Protein AF-A0A4Y2E6F5-F1 (afdb_monomer)

Radius of gyration: 39.79 Å; Cα contacts (8 Å, |Δi|>4): 41; chains: 1; bounding box: 50×63×112 Å

Sequence (120 aa):
MKIFNENDTESEEDGDSENDEVNNAEWFSPKDGVQWRKTKFRQNIRTRCHSIVSRLPGTKGTAKDVTSPVKSWELFIDDNVMQLIVDCTNIFNEKCAPHFSRERNERARKKDPLEIRAYE

Solvent-accessible surface area (backbone atoms only — not comparable to full-atom values): 8334 Å² total; per-residue (Å²): 137,90,81,87,84,88,79,89,77,92,79,81,89,86,78,92,73,80,85,77,73,83,67,65,76,48,49,44,75,52,94,87,71,62,69,41,69,73,60,83,74,84,78,93,61,86,72,76,96,61,73,86,75,82,71,79,91,73,69,60,76,78,60,54,79,53,82,47,71,68,62,53,50,47,72,77,53,43,74,67,57,48,48,50,51,36,52,54,49,39,55,50,25,64,70,47,41,87,76,52,95,53,96,82,46,76,68,63,50,82,64,51,70,69,59,62,68,68,78,112

pLDDT: mean 76.03, std 15.64, range [40.78, 94.25]

Structure (mmCIF, N/CA/C/O backbone):
data_AF-A0A4Y2E6F5-F1
#
_entry.id   AF-A0A4Y2E6F5-F1
#
loop_
_atom_site.group_PDB
_atom_site.id
_atom_site.type_symbol
_atom_site.label_atom_id
_atom_site.label_alt_id
_atom_site.label_comp_id
_atom_site.label_asym_id
_atom_site.label_entity_id
_atom_site.label_seq_id
_atom_site.pdbx_PDB_ins_code
_atom_site.Cartn_x
_atom_site.Cartn_y
_atom_site.Cartn_z
_atom_site.occupancy
_atom_site.B_iso_or_equiv
_atom_site.auth_seq_id
_atom_site.auth_comp_id
_atom_site.auth_asym_id
_atom_site.auth_atom_id
_atom_site.pdbx_PDB_model_num
ATOM 1 N N . MET A 1 1 ? 25.991 24.903 83.874 1.00 40.78 1 MET A N 1
ATOM 2 C CA . MET A 1 1 ? 26.084 26.373 83.977 1.00 40.78 1 MET A CA 1
ATOM 3 C C . MET A 1 1 ? 24.864 26.936 83.269 1.00 40.78 1 MET A C 1
ATOM 5 O O . MET A 1 1 ? 24.669 26.617 82.106 1.00 40.78 1 MET A O 1
ATOM 9 N N . LYS A 1 2 ? 23.975 27.607 84.002 1.00 48.44 2 LYS A N 1
ATOM 10 C CA . LYS A 1 2 ? 22.707 28.144 83.493 1.00 48.44 2 LYS A CA 1
ATOM 11 C C . LYS A 1 2 ? 22.923 29.633 83.250 1.00 48.44 2 LYS A C 1
ATOM 13 O O . LYS A 1 2 ? 23.360 30.297 84.183 1.00 48.44 2 LYS A O 1
ATOM 18 N N . ILE A 1 3 ? 22.624 30.139 82.058 1.00 48.06 3 ILE A N 1
ATOM 19 C CA . ILE A 1 3 ? 22.395 31.571 81.847 1.00 48.06 3 ILE A CA 1
ATOM 20 C C . ILE A 1 3 ? 21.182 31.696 80.920 1.00 48.06 3 ILE A C 1
ATOM 22 O O . ILE A 1 3 ? 21.217 31.244 79.780 1.00 48.06 3 ILE A O 1
ATOM 26 N N . PHE A 1 4 ? 20.098 32.229 81.483 1.00 46.47 4 PHE A N 1
ATOM 27 C CA . PHE A 1 4 ? 18.950 32.789 80.774 1.00 46.47 4 PHE A CA 1
ATOM 28 C C . PHE A 1 4 ? 19.372 34.112 80.124 1.00 46.47 4 PHE A C 1
ATOM 30 O O . PHE A 1 4 ? 20.129 34.859 80.741 1.00 46.47 4 PHE A O 1
ATOM 37 N N . ASN A 1 5 ? 18.832 34.446 78.953 1.00 60.62 5 ASN A N 1
ATOM 38 C CA . ASN A 1 5 ? 18.610 35.849 78.616 1.00 60.62 5 ASN A CA 1
ATOM 39 C C . ASN A 1 5 ? 17.347 35.975 77.762 1.00 60.62 5 ASN A C 1
ATOM 41 O O . ASN A 1 5 ? 17.281 35.475 76.642 1.00 60.62 5 ASN A O 1
ATOM 45 N N . GLU A 1 6 ? 16.354 36.596 78.372 1.00 54.12 6 GLU A N 1
ATOM 46 C CA . GLU A 1 6 ? 15.025 36.924 77.878 1.00 54.12 6 GLU A CA 1
ATOM 47 C C . GLU A 1 6 ? 15.119 38.332 77.283 1.00 54.12 6 GLU A C 1
ATOM 49 O O . GLU A 1 6 ? 15.690 39.211 77.923 1.00 54.12 6 GLU A O 1
ATOM 54 N N . ASN A 1 7 ? 14.623 38.551 76.065 1.00 49.00 7 ASN A N 1
ATOM 55 C CA . ASN A 1 7 ? 14.301 39.895 75.587 1.00 49.00 7 ASN A CA 1
ATOM 56 C C . ASN A 1 7 ? 13.059 39.802 74.707 1.00 49.00 7 ASN A C 1
ATOM 58 O O . ASN A 1 7 ? 13.132 39.368 73.556 1.00 49.00 7 ASN A O 1
ATOM 62 N N . ASP A 1 8 ? 11.938 40.211 75.292 1.00 47.72 8 ASP A N 1
ATOM 63 C CA . ASP A 1 8 ? 10.767 40.680 74.571 1.00 47.72 8 ASP A CA 1
ATOM 64 C C . ASP A 1 8 ? 11.112 41.993 73.858 1.00 47.72 8 ASP A C 1
ATOM 66 O O . ASP A 1 8 ? 11.752 42.890 74.412 1.00 47.72 8 ASP A O 1
ATOM 70 N N . THR A 1 9 ? 10.686 42.124 72.609 1.00 61.47 9 THR A N 1
ATOM 71 C CA . THR A 1 9 ? 10.576 43.417 71.933 1.00 61.47 9 THR A CA 1
ATOM 72 C C . THR A 1 9 ? 9.318 43.361 71.085 1.00 61.47 9 THR A C 1
ATOM 74 O O . THR A 1 9 ? 9.293 42.719 70.037 1.00 61.47 9 THR A O 1
ATOM 77 N N . GLU A 1 10 ? 8.262 43.998 71.586 1.00 49.84 10 GLU A N 1
ATOM 78 C CA . GLU A 1 10 ? 7.094 44.375 70.795 1.00 49.84 10 GLU A CA 1
ATOM 79 C C . GLU A 1 10 ? 7.520 45.310 69.653 1.00 49.84 10 GLU A C 1
ATOM 81 O O . GLU A 1 10 ? 8.254 46.277 69.864 1.00 49.84 10 GLU A O 1
ATOM 86 N N . SER A 1 11 ? 7.023 45.040 68.447 1.00 61.25 11 SER A N 1
ATOM 87 C CA . SER A 1 11 ? 6.901 46.022 67.371 1.00 61.25 11 SER A CA 1
ATOM 88 C C . SER A 1 11 ? 5.563 45.783 66.684 1.00 61.25 11 SER A C 1
ATOM 90 O O . SER A 1 11 ? 5.301 44.678 66.210 1.00 61.25 11 SER A O 1
ATOM 92 N N . GLU A 1 12 ? 4.734 46.822 66.677 1.00 43.09 12 GLU A N 1
ATOM 93 C CA . GLU A 1 12 ? 3.411 46.874 66.053 1.00 43.09 12 GLU A CA 1
ATOM 94 C C . GLU A 1 12 ? 3.471 46.905 64.508 1.00 43.09 12 GLU A C 1
ATOM 96 O O . GLU A 1 12 ? 4.547 47.069 63.931 1.00 43.09 12 GLU A O 1
ATOM 101 N N . GLU A 1 13 ? 2.282 46.693 63.920 1.00 45.72 13 GLU A N 1
ATOM 102 C CA . GLU A 1 13 ? 1.752 46.818 62.538 1.00 45.72 13 GLU A CA 1
ATOM 103 C C . GLU A 1 13 ? 2.607 47.612 61.513 1.00 45.72 13 GLU A C 1
ATOM 105 O O . GLU A 1 13 ? 3.351 48.520 61.852 1.00 45.72 13 GLU A O 1
ATOM 110 N N . ASP A 1 14 ? 2.578 47.391 60.198 1.00 48.19 14 ASP A N 1
ATOM 111 C CA . ASP A 1 14 ? 1.456 47.172 59.283 1.00 48.19 14 ASP A CA 1
ATOM 112 C C . ASP A 1 14 ? 2.047 46.766 57.918 1.00 48.19 14 ASP A C 1
ATOM 114 O O . ASP A 1 14 ? 3.127 47.219 57.523 1.00 48.19 14 ASP A O 1
ATOM 118 N N . GLY A 1 15 ? 1.349 45.910 57.188 1.00 46.78 15 GLY A N 1
ATOM 119 C CA . GLY A 1 15 ? 1.791 45.410 55.897 1.00 46.78 15 GLY A CA 1
ATOM 120 C C . GLY A 1 15 ? 0.774 44.450 55.319 1.00 46.78 15 GLY A C 1
ATOM 121 O O . GLY A 1 15 ? 1.084 43.277 55.115 1.00 46.78 15 GLY A O 1
ATOM 122 N N . ASP A 1 16 ? -0.442 44.949 55.101 1.00 54.00 16 ASP A N 1
ATOM 123 C CA . ASP A 1 16 ? -1.446 44.294 54.271 1.00 54.00 16 ASP A CA 1
ATOM 124 C C . ASP A 1 16 ? -0.828 43.883 52.922 1.00 54.00 16 ASP A C 1
ATOM 126 O O . ASP A 1 16 ? -0.474 44.705 52.075 1.00 54.00 16 ASP A O 1
ATOM 130 N N . SER A 1 17 ? -0.647 42.577 52.763 1.00 60.06 17 SER A N 1
ATOM 131 C CA . SER A 1 17 ? -0.298 41.927 51.507 1.00 60.06 17 SER A CA 1
ATOM 132 C C . SER A 1 17 ? -1.310 40.813 51.278 1.00 60.06 17 SER A C 1
ATOM 134 O O . SER A 1 17 ? -0.964 39.634 51.161 1.00 60.06 17 SER A O 1
ATOM 136 N N . GLU A 1 18 ? -2.590 41.171 51.239 1.00 54.47 18 GLU A N 1
ATOM 137 C CA . GLU A 1 18 ? -3.558 40.346 50.538 1.00 54.47 18 GLU A CA 1
ATOM 138 C C . GLU A 1 18 ? -3.217 40.325 49.032 1.00 54.47 18 GLU A C 1
ATOM 140 O O . GLU A 1 18 ? -2.825 41.340 48.456 1.00 54.47 18 GLU A O 1
ATOM 145 N N . ASN A 1 19 ? -3.421 39.155 48.407 1.00 54.06 19 ASN A N 1
ATOM 146 C CA . ASN A 1 19 ? -3.417 38.892 46.957 1.00 54.06 19 ASN A CA 1
ATOM 147 C C . ASN A 1 19 ? -2.034 38.508 46.363 1.00 54.06 19 ASN A C 1
ATOM 149 O O . ASN A 1 19 ? -1.188 39.353 46.106 1.00 54.06 19 ASN A O 1
ATOM 153 N N . ASP A 1 20 ? -1.674 37.238 46.117 1.00 51.62 20 ASP A N 1
ATOM 154 C CA . ASP A 1 20 ? -2.333 36.296 45.188 1.00 51.62 20 ASP A CA 1
ATOM 155 C C . ASP A 1 20 ? -1.784 34.838 45.333 1.00 51.62 20 ASP A C 1
ATOM 157 O O . ASP A 1 20 ? -1.651 34.082 44.368 1.00 51.62 20 ASP A O 1
ATOM 161 N N . GLU A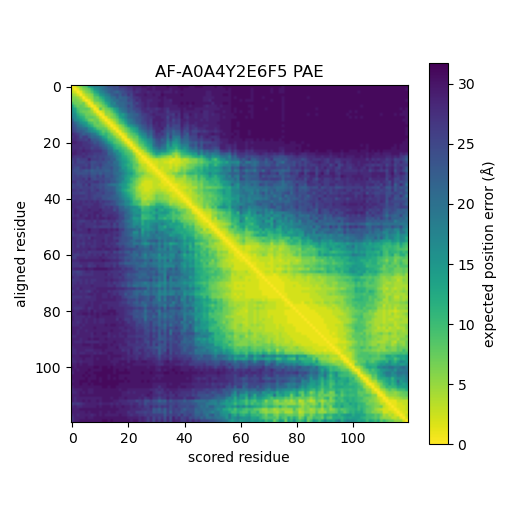 1 21 ? -1.389 34.386 46.531 1.00 51.91 21 GLU A N 1
ATOM 162 C CA . GLU A 1 21 ? -0.703 33.078 46.682 1.00 51.91 21 GLU A CA 1
ATOM 163 C C . GLU A 1 21 ? -1.607 31.832 46.606 1.00 51.91 21 GLU A C 1
ATOM 165 O O . GLU A 1 21 ? -1.128 30.695 46.660 1.00 51.91 21 GLU A O 1
ATOM 170 N N . VAL A 1 22 ? -2.916 31.994 46.413 1.00 47.06 22 VAL A N 1
ATOM 171 C CA . VAL A 1 22 ? -3.863 30.876 46.557 1.00 47.06 22 VAL A CA 1
ATOM 172 C C . VAL A 1 22 ? -3.780 29.863 45.399 1.00 47.06 22 VAL A C 1
ATOM 174 O O . VAL A 1 22 ? -4.205 28.720 45.558 1.00 47.06 22 VAL A O 1
ATOM 177 N N . ASN A 1 23 ? -3.175 30.207 44.252 1.00 55.78 23 ASN A N 1
ATOM 178 C CA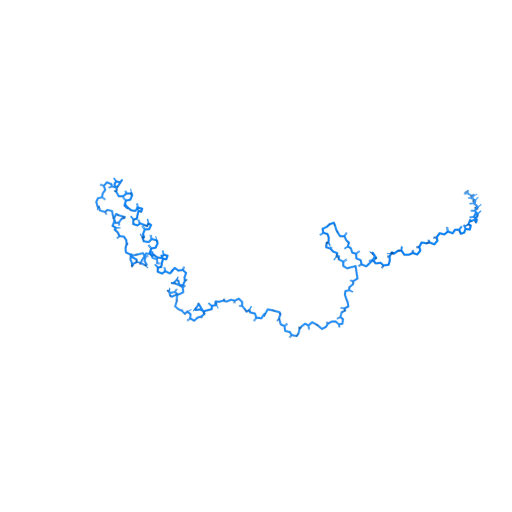 . ASN A 1 23 ? -3.183 29.325 43.069 1.00 55.78 23 ASN A CA 1
ATOM 179 C C . ASN A 1 23 ? -1.858 28.598 42.759 1.00 55.78 23 ASN A C 1
ATOM 181 O O . ASN A 1 23 ? -1.858 27.585 42.056 1.00 55.78 23 ASN A O 1
ATOM 185 N N . ASN A 1 24 ? -0.726 29.040 43.316 1.00 58.41 24 ASN A N 1
ATOM 186 C CA . ASN A 1 24 ? 0.576 28.382 43.103 1.00 58.41 24 ASN A CA 1
ATOM 187 C C . ASN A 1 24 ? 0.749 27.107 43.952 1.00 58.41 24 ASN A C 1
ATOM 189 O O . ASN A 1 24 ? 1.587 26.244 43.660 1.00 58.41 24 ASN A O 1
ATOM 193 N N . ALA A 1 25 ? -0.067 26.950 44.997 1.00 65.38 25 ALA A N 1
ATOM 194 C CA . ALA A 1 25 ? -0.014 25.798 45.888 1.00 65.38 25 ALA A CA 1
ATOM 195 C C . ALA A 1 25 ? -0.504 24.496 45.228 1.00 65.38 25 ALA A C 1
ATOM 197 O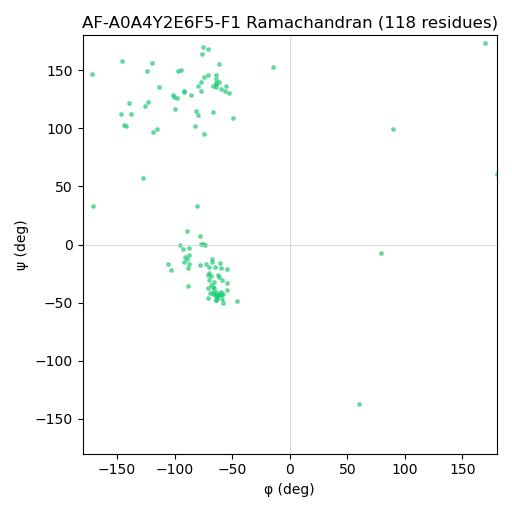 O . ALA A 1 25 ? -0.071 23.421 45.640 1.00 65.38 25 ALA A O 1
ATOM 198 N N . GLU A 1 26 ? -1.351 24.564 44.191 1.00 82.19 26 GLU A N 1
ATOM 199 C CA . GLU A 1 26 ? -2.003 23.381 43.606 1.00 82.19 26 GLU A CA 1
ATOM 200 C C . GLU A 1 26 ? -1.221 22.746 42.439 1.00 82.19 26 GLU A C 1
ATOM 202 O O . GLU A 1 26 ? -1.463 21.588 42.094 1.00 82.19 26 GLU A O 1
ATOM 207 N N . TRP A 1 27 ? -0.232 23.437 41.865 1.00 87.31 27 TRP A N 1
ATOM 208 C CA . TRP A 1 27 ? 0.464 22.983 40.655 1.00 87.31 27 TRP A CA 1
ATOM 209 C C . TRP A 1 27 ? 1.988 22.882 40.838 1.00 87.31 27 TRP A C 1
ATOM 211 O O . TRP A 1 27 ? 2.604 23.604 41.623 1.00 87.31 27 TRP A O 1
ATOM 221 N N . PHE A 1 28 ? 2.604 21.942 40.124 1.00 88.25 28 PHE A N 1
ATOM 222 C CA . PHE A 1 28 ? 4.030 21.878 39.831 1.00 88.25 28 PHE A CA 1
ATOM 223 C C . PHE A 1 28 ? 4.250 22.466 38.438 1.00 88.25 28 PHE A C 1
ATOM 225 O O . PHE A 1 28 ? 3.645 22.000 37.473 1.00 88.25 28 PHE A O 1
ATOM 232 N N . SER A 1 29 ? 5.142 23.444 38.329 1.00 87.69 29 SER A N 1
ATOM 233 C CA . SER A 1 29 ? 5.448 24.127 37.070 1.00 87.69 29 SER A CA 1
ATOM 234 C C . SER A 1 29 ? 6.904 23.853 36.672 1.00 87.69 29 SER A C 1
ATOM 236 O O . SER A 1 29 ? 7.808 24.479 37.225 1.00 87.69 29 SER A O 1
ATOM 238 N N . PRO A 1 30 ? 7.172 22.903 35.761 1.00 87.38 30 PRO A N 1
ATOM 239 C CA . PRO A 1 30 ? 8.482 22.719 35.155 1.00 87.38 30 PRO A CA 1
ATOM 240 C C . PRO A 1 30 ? 8.746 23.798 34.095 1.00 87.38 30 PRO A C 1
ATOM 242 O O . PRO A 1 30 ? 7.829 24.460 33.606 1.00 87.38 30 PRO A O 1
ATOM 245 N N . LYS A 1 31 ? 10.016 23.947 33.705 1.00 87.38 31 LYS A N 1
ATOM 246 C CA . LYS A 1 31 ? 10.451 24.948 32.714 1.00 87.38 31 LYS A CA 1
ATOM 247 C C . LYS A 1 31 ? 9.837 24.738 31.326 1.00 87.38 31 LYS A C 1
ATOM 249 O O . LYS A 1 31 ? 9.653 25.707 30.602 1.00 87.38 31 LYS A O 1
ATOM 254 N N . ASP A 1 32 ? 9.460 23.505 30.998 1.00 90.69 32 ASP A N 1
ATOM 255 C CA . ASP A 1 32 ? 8.890 23.130 29.698 1.00 90.69 32 ASP A CA 1
ATOM 256 C C . ASP A 1 32 ? 7.402 23.516 29.548 1.00 90.69 32 ASP A C 1
ATOM 258 O O . ASP A 1 32 ? 6.740 23.114 28.594 1.00 90.69 32 ASP A O 1
ATOM 262 N N . GLY A 1 33 ? 6.842 24.264 30.508 1.00 85.62 33 GLY A N 1
ATOM 263 C CA . GLY A 1 33 ? 5.480 24.812 30.457 1.00 85.62 33 GLY A CA 1
ATOM 264 C C . GLY A 1 33 ? 4.361 23.822 30.798 1.00 85.62 33 GLY A C 1
ATOM 265 O O . GLY A 1 33 ? 3.208 24.224 30.946 1.00 85.62 33 GLY A O 1
ATOM 266 N N . VAL A 1 34 ? 4.674 22.535 30.966 1.00 89.56 34 VAL A N 1
ATOM 267 C CA . VAL A 1 34 ? 3.686 21.497 31.299 1.00 89.56 34 VAL A CA 1
ATOM 268 C C . VAL A 1 34 ? 3.400 21.478 32.796 1.00 89.56 34 VAL A C 1
ATOM 270 O O . VAL A 1 34 ? 4.168 20.913 33.563 1.00 89.56 34 VAL A O 1
ATOM 273 N N . GLN A 1 35 ? 2.277 22.041 33.228 1.00 90.81 35 GLN A N 1
ATOM 274 C CA . GLN A 1 35 ? 1.905 22.057 34.645 1.00 90.81 35 GLN A CA 1
ATOM 275 C C . GLN A 1 35 ? 1.288 20.727 35.108 1.00 90.81 35 GLN A C 1
ATOM 277 O O . GLN A 1 35 ? 0.410 20.168 34.450 1.00 90.81 35 GLN A O 1
ATOM 282 N N . TRP A 1 36 ? 1.702 20.245 36.283 1.00 88.06 36 TRP A N 1
ATOM 283 C CA . TRP A 1 36 ? 1.167 19.033 36.916 1.00 88.06 36 TRP A CA 1
ATOM 284 C C . TRP A 1 36 ? 0.422 19.381 38.194 1.00 88.06 36 TRP A C 1
ATOM 286 O O . TRP A 1 36 ? 0.917 20.149 39.007 1.00 88.06 36 TRP A O 1
ATOM 296 N N . ARG A 1 37 ? -0.754 18.803 38.418 1.00 88.75 37 ARG A N 1
ATOM 297 C CA . ARG A 1 37 ? -1.517 19.057 39.643 1.00 88.75 37 ARG A CA 1
ATOM 298 C C . ARG A 1 37 ? -0.913 18.274 40.812 1.00 88.75 37 ARG A C 1
ATOM 300 O O . ARG A 1 37 ? -0.656 17.080 40.679 1.00 88.75 37 ARG A O 1
ATOM 307 N N . LYS A 1 38 ? -0.695 18.929 41.953 1.00 88.69 38 LYS A N 1
ATOM 308 C CA . LYS A 1 38 ? -0.223 18.313 43.209 1.00 88.69 38 LYS A CA 1
ATOM 309 C C . LYS A 1 38 ? -1.289 17.427 43.848 1.00 88.69 38 LYS A C 1
ATOM 311 O O . LYS A 1 38 ? -0.976 16.451 44.523 1.00 88.69 38 LYS A O 1
ATOM 316 N N . THR A 1 39 ? -2.554 17.772 43.642 1.00 87.00 39 THR A N 1
ATOM 317 C CA . THR A 1 39 ? -3.713 17.085 44.209 1.00 87.00 39 THR A CA 1
ATOM 318 C C . THR A 1 39 ? -4.302 16.092 43.207 1.00 87.00 39 THR A C 1
ATOM 320 O O . THR A 1 39 ? -4.253 16.282 41.990 1.00 87.00 39 THR A O 1
ATOM 323 N N . LYS A 1 40 ? -4.890 15.001 43.716 1.00 84.19 40 LYS A N 1
ATOM 324 C CA . LYS A 1 40 ? -5.640 14.057 42.877 1.00 84.19 40 LYS A CA 1
ATOM 325 C C . LYS A 1 40 ? -6.868 14.747 42.277 1.00 84.19 40 LYS A C 1
ATOM 327 O O . LYS A 1 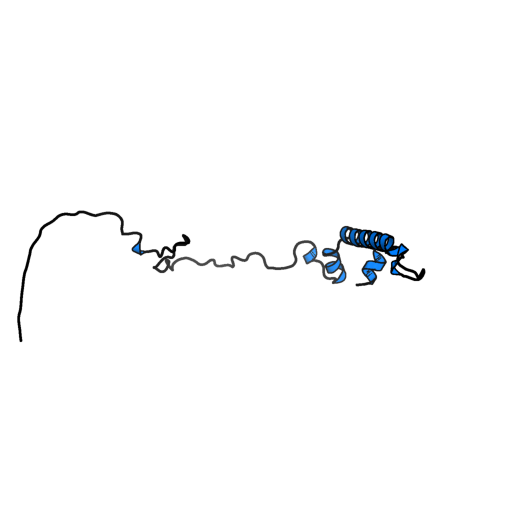40 ? -7.585 15.464 42.976 1.00 84.19 40 LYS A O 1
ATOM 332 N N . PHE A 1 41 ? -7.154 14.486 41.002 1.00 79.88 41 PHE A N 1
ATOM 333 C CA . PHE A 1 41 ? -8.402 14.936 40.386 1.00 79.88 41 PHE A CA 1
ATOM 334 C C . PHE A 1 41 ? -9.616 14.323 41.096 1.00 79.88 41 PHE A C 1
ATOM 336 O O . PHE A 1 41 ? -9.533 13.252 41.709 1.00 79.88 41 PHE A O 1
ATOM 343 N N . ARG A 1 42 ? -10.766 15.000 40.993 1.00 85.25 42 ARG A N 1
ATOM 344 C CA . ARG A 1 42 ? -12.046 14.464 41.473 1.00 85.25 42 ARG A CA 1
ATOM 345 C C . ARG A 1 42 ? -12.262 13.081 40.858 1.00 85.25 42 ARG A C 1
ATOM 347 O O . ARG A 1 42 ? -12.111 12.919 39.656 1.00 85.25 42 ARG A O 1
ATOM 354 N N . GLN A 1 43 ? -12.590 12.091 41.685 1.00 79.12 43 GLN A N 1
ATOM 355 C CA . GLN A 1 43 ? -12.747 10.695 41.25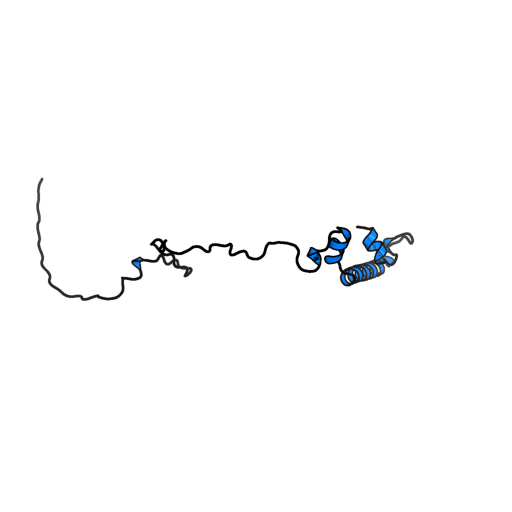2 1.00 79.12 43 GLN A CA 1
ATOM 356 C C . GLN A 1 43 ? -14.191 10.359 40.847 1.00 79.12 43 GLN A C 1
ATOM 358 O O . GLN A 1 43 ? -14.434 9.317 40.250 1.00 79.12 43 GLN A O 1
ATOM 363 N N . ASN A 1 44 ? -15.154 11.244 41.125 1.00 80.06 44 ASN A N 1
ATOM 364 C CA . ASN A 1 44 ? -16.575 11.067 40.806 1.00 80.06 44 ASN A CA 1
ATOM 365 C C . ASN A 1 44 ? -16.919 11.396 39.340 1.00 80.06 44 ASN A C 1
ATOM 367 O O . ASN A 1 44 ? -18.000 11.898 39.039 1.00 80.06 44 ASN A O 1
ATOM 371 N N . ILE A 1 45 ? -15.990 11.131 38.428 1.00 81.69 45 ILE A N 1
ATOM 372 C CA . ILE A 1 45 ? -16.168 11.323 36.991 1.00 81.69 45 ILE A CA 1
ATOM 373 C C . ILE A 1 45 ? -16.449 9.975 36.351 1.00 81.69 45 ILE A C 1
ATOM 375 O O . ILE A 1 45 ? -15.722 9.003 36.542 1.00 81.69 45 ILE A O 1
ATOM 379 N N . ARG A 1 46 ? -17.522 9.924 35.563 1.00 82.38 46 ARG A N 1
ATOM 380 C CA . ARG A 1 46 ? -17.888 8.735 34.800 1.00 82.38 46 ARG A CA 1
ATOM 381 C C . ARG A 1 46 ? -16.833 8.483 33.722 1.00 82.38 46 ARG A C 1
ATOM 383 O O . ARG A 1 46 ? -16.718 9.255 32.772 1.00 82.38 46 ARG A O 1
ATOM 390 N N . THR A 1 47 ? -16.100 7.378 33.830 1.00 80.00 47 THR A N 1
ATOM 391 C CA . THR A 1 47 ? -15.312 6.842 32.712 1.00 80.00 47 THR A CA 1
ATOM 392 C C . THR A 1 47 ? -16.262 6.415 31.590 1.00 80.00 47 THR A C 1
ATOM 394 O O . THR A 1 47 ? -17.381 5.962 31.851 1.00 80.00 47 THR A O 1
ATOM 397 N N . ARG A 1 48 ? -15.855 6.570 30.323 1.00 80.62 48 ARG A N 1
ATOM 398 C CA . ARG A 1 48 ? -16.679 6.117 29.191 1.00 80.62 48 ARG A CA 1
ATOM 399 C C . ARG A 1 48 ? -17.008 4.631 29.343 1.00 80.62 48 ARG A C 1
ATOM 401 O O . ARG A 1 48 ? -16.132 3.824 29.626 1.00 80.62 48 ARG A O 1
ATOM 408 N N . CYS A 1 49 ? -18.263 4.272 29.083 1.00 83.81 49 CYS A N 1
ATOM 409 C CA . CYS A 1 49 ? -18.734 2.883 29.125 1.00 83.81 49 CYS A CA 1
ATOM 410 C C . CYS A 1 49 ? -18.259 2.042 27.928 1.00 83.81 49 CYS A C 1
ATOM 412 O O . CYS A 1 49 ? -18.637 0.884 27.810 1.00 83.81 49 CYS A O 1
ATOM 414 N N . HIS A 1 50 ? -17.506 2.637 27.003 1.00 85.62 50 HIS A N 1
ATOM 415 C CA . HIS A 1 50 ? -17.040 2.003 25.778 1.00 85.62 50 HIS A CA 1
ATOM 416 C C . HIS A 1 50 ? -15.648 2.518 25.404 1.00 85.62 50 HIS A C 1
ATOM 418 O O . HIS A 1 50 ? -15.240 3.611 25.811 1.00 85.62 50 HIS A O 1
ATOM 424 N N . SER A 1 51 ? -14.939 1.719 24.607 1.00 83.88 51 SER A N 1
ATOM 425 C CA . SER A 1 51 ? -13.601 2.043 24.114 1.00 83.88 51 SER A CA 1
ATOM 426 C C . SER A 1 51 ? -13.601 3.305 23.248 1.00 83.88 51 SER A C 1
ATOM 428 O O . SER A 1 51 ? -14.484 3.500 22.415 1.00 83.88 51 SER A O 1
ATOM 430 N N . ILE A 1 52 ? -12.573 4.144 23.407 1.00 84.62 52 ILE A N 1
ATOM 431 C CA . ILE A 1 52 ? -12.299 5.280 22.506 1.00 84.62 52 ILE A CA 1
ATOM 432 C C . ILE A 1 52 ? -11.852 4.766 21.128 1.00 84.62 52 ILE A C 1
ATOM 434 O O . ILE A 1 52 ? -12.072 5.420 20.108 1.00 84.62 52 ILE A O 1
ATOM 438 N N . VAL A 1 53 ? -11.255 3.571 21.090 1.00 81.44 53 VAL A N 1
ATOM 439 C CA . VAL A 1 53 ? -10.847 2.909 19.853 1.00 81.44 53 VAL A CA 1
ATOM 440 C C . VAL A 1 53 ? -12.095 2.364 19.165 1.00 81.44 53 VAL A C 1
ATOM 442 O O . VAL A 1 53 ? -12.574 1.277 19.473 1.00 81.44 53 VAL A O 1
ATOM 445 N N . SER A 1 54 ? -12.633 3.152 18.237 1.00 81.12 54 SER A N 1
ATOM 446 C CA . SER A 1 54 ? -13.807 2.802 17.430 1.00 81.12 54 SER A CA 1
ATOM 447 C C . SER A 1 54 ? -13.460 2.041 16.150 1.00 81.12 54 SER A C 1
ATOM 449 O O . SER A 1 54 ? -14.332 1.428 15.539 1.00 81.12 54 SER A O 1
ATOM 451 N N . ARG A 1 55 ? -12.192 2.077 15.722 1.00 82.56 55 ARG A N 1
ATOM 452 C CA . ARG A 1 55 ? -11.713 1.415 14.505 1.00 82.56 55 ARG A CA 1
ATOM 453 C C . ARG A 1 55 ? -10.587 0.459 14.848 1.00 82.56 55 ARG A C 1
ATOM 455 O O . ARG A 1 55 ? -9.570 0.874 15.398 1.00 82.56 55 ARG A O 1
ATOM 462 N N . LEU A 1 56 ? -10.779 -0.806 14.494 1.00 83.38 56 LEU A N 1
ATOM 463 C CA . LEU A 1 56 ? -9.752 -1.823 14.645 1.00 83.38 56 LEU A CA 1
ATOM 464 C C . LEU A 1 56 ? -8.667 -1.642 13.573 1.00 83.38 56 LEU A C 1
ATOM 466 O O . LEU A 1 56 ? -8.982 -1.264 12.437 1.00 83.38 56 LEU A O 1
ATOM 470 N N . PRO A 1 57 ? -7.396 -1.901 13.913 1.00 85.81 57 PRO A N 1
ATOM 471 C CA . PRO A 1 57 ? -6.348 -2.029 12.916 1.00 85.81 57 PRO A CA 1
ATOM 472 C C . PRO A 1 57 ? -6.653 -3.239 12.024 1.00 85.81 57 PRO A C 1
ATOM 474 O O . PRO A 1 57 ? -7.055 -4.295 12.507 1.00 85.81 57 PRO A O 1
ATOM 477 N N . GLY A 1 58 ? -6.501 -3.073 10.714 1.00 89.19 58 GLY A N 1
ATOM 478 C CA . GLY A 1 58 ? -6.821 -4.109 9.739 1.00 89.19 58 GLY A CA 1
ATOM 479 C C . GLY A 1 58 ? -6.807 -3.574 8.315 1.00 89.19 58 GLY A C 1
ATOM 480 O O . GLY A 1 58 ? -6.667 -2.364 8.095 1.00 89.19 58 GLY A O 1
ATOM 481 N N . THR A 1 59 ? -6.952 -4.483 7.353 1.00 88.81 59 THR A N 1
ATOM 482 C CA . THR A 1 59 ? -7.050 -4.136 5.936 1.00 88.81 59 THR A CA 1
ATOM 483 C C . THR A 1 59 ? -8.313 -3.315 5.677 1.00 88.81 59 THR A C 1
ATOM 485 O O . THR A 1 59 ? -9.375 -3.530 6.268 1.00 88.81 59 THR A O 1
ATOM 488 N N . LYS A 1 60 ? -8.174 -2.292 4.831 1.00 88.94 60 LYS A N 1
ATOM 489 C CA . LYS A 1 60 ? -9.225 -1.315 4.527 1.00 88.94 60 LYS A CA 1
ATOM 490 C C . LYS A 1 60 ? -9.563 -1.355 3.044 1.00 88.94 60 LYS A C 1
ATOM 492 O O . LYS A 1 60 ? -8.720 -1.701 2.223 1.00 88.94 60 LYS A O 1
ATOM 497 N N . GLY A 1 61 ? -10.778 -0.919 2.715 1.00 88.62 61 GLY A N 1
ATOM 498 C CA . GLY A 1 61 ? -11.224 -0.788 1.330 1.00 88.62 61 GLY A CA 1
ATOM 499 C C . GLY A 1 61 ? -11.187 -2.123 0.591 1.00 88.62 61 GLY A C 1
ATOM 500 O O . GLY A 1 61 ? -11.549 -3.151 1.157 1.00 88.62 61 GLY A O 1
ATOM 501 N N . THR A 1 62 ? -10.712 -2.096 -0.651 1.00 85.56 62 THR A N 1
ATOM 502 C CA . THR A 1 62 ? -10.617 -3.268 -1.535 1.00 85.56 62 THR A CA 1
ATOM 503 C C . THR A 1 62 ? -9.748 -4.383 -0.957 1.00 85.56 62 THR A C 1
ATOM 505 O O . THR A 1 62 ? -10.053 -5.550 -1.168 1.00 85.56 62 THR A O 1
ATOM 508 N N . ALA A 1 63 ? -8.734 -4.052 -0.150 1.00 90.44 63 ALA A N 1
ATOM 509 C CA . ALA A 1 63 ? -7.855 -5.027 0.499 1.00 90.44 63 ALA A CA 1
ATOM 510 C C . ALA A 1 63 ? -8.554 -5.885 1.568 1.00 90.44 63 ALA A C 1
ATOM 512 O O . ALA A 1 63 ? -7.981 -6.864 2.040 1.00 90.44 63 ALA A O 1
ATOM 513 N N . LYS A 1 64 ? -9.769 -5.517 1.990 1.00 91.62 64 LYS A N 1
ATOM 514 C CA . LYS A 1 64 ? -10.535 -6.285 2.977 1.00 91.62 64 LYS A CA 1
ATOM 515 C C . LYS A 1 64 ? -11.054 -7.604 2.401 1.00 91.62 64 LYS A C 1
ATOM 517 O O . LYS A 1 64 ? -11.067 -8.608 3.106 1.00 91.62 64 LYS A O 1
ATOM 522 N N . ASP A 1 65 ? -11.467 -7.587 1.137 1.00 91.56 65 ASP A N 1
ATOM 523 C CA . ASP A 1 65 ? -12.157 -8.712 0.497 1.00 91.56 65 ASP A CA 1
ATOM 524 C C . ASP A 1 65 ? -11.195 -9.620 -0.290 1.00 91.56 65 ASP A C 1
ATOM 526 O O . ASP A 1 65 ? -11.600 -10.629 -0.867 1.00 91.56 65 ASP A O 1
ATOM 530 N N . VAL A 1 66 ? -9.899 -9.290 -0.311 1.00 92.81 66 VAL A N 1
ATOM 531 C CA . VAL A 1 66 ? -8.889 -10.090 -1.005 1.00 92.81 66 VAL A CA 1
ATOM 532 C C . VAL A 1 66 ? -8.455 -11.273 -0.147 1.00 92.81 66 VAL A C 1
ATOM 534 O O . VAL A 1 66 ? -7.851 -11.120 0.909 1.00 92.81 66 VAL A O 1
ATOM 537 N N . THR A 1 67 ? -8.757 -12.477 -0.630 1.00 91.62 67 THR A N 1
ATOM 538 C CA . THR A 1 67 ? -8.417 -13.742 0.048 1.00 91.62 67 THR A CA 1
ATOM 539 C C . THR A 1 67 ? -7.223 -14.456 -0.587 1.00 91.62 67 THR A C 1
ATOM 541 O O . THR A 1 67 ? -6.587 -15.290 0.049 1.00 91.62 67 THR A O 1
ATOM 544 N N . SER A 1 68 ? -6.924 -14.157 -1.855 1.00 94.25 68 SER A N 1
ATOM 545 C CA . SER A 1 68 ? -5.835 -14.806 -2.587 1.00 94.25 68 SER A CA 1
ATOM 546 C C . SER A 1 68 ? -4.508 -14.090 -2.322 1.00 94.25 68 SER A C 1
ATOM 548 O O . SER A 1 68 ? -4.449 -12.881 -2.552 1.00 94.25 68 SER A O 1
ATOM 550 N N . PRO A 1 69 ? -3.436 -14.805 -1.930 1.00 91.50 69 PRO A N 1
ATOM 551 C CA . PRO A 1 69 ? -2.110 -14.214 -1.741 1.00 91.50 69 PRO A CA 1
ATOM 552 C C . PRO A 1 69 ? -1.603 -13.459 -2.973 1.00 91.50 69 PRO A C 1
ATOM 554 O O . PRO A 1 69 ? -1.057 -12.370 -2.835 1.00 91.50 69 PRO A O 1
ATOM 557 N N . VAL A 1 70 ? -1.859 -13.993 -4.174 1.00 90.50 70 VAL A N 1
ATOM 558 C CA . VAL A 1 70 ? -1.455 -13.365 -5.444 1.00 90.50 70 VAL A CA 1
ATOM 559 C C . VAL A 1 70 ? -2.166 -12.029 -5.631 1.00 90.50 70 VAL A C 1
ATOM 561 O O . VAL A 1 70 ? -1.530 -11.010 -5.866 1.00 90.50 70 VAL A O 1
ATOM 564 N N . LYS A 1 71 ? -3.487 -12.001 -5.422 1.00 90.25 71 LYS A N 1
ATOM 565 C CA . LYS A 1 71 ? -4.260 -10.757 -5.520 1.00 90.25 71 LYS A CA 1
ATOM 566 C C . LYS A 1 71 ? -3.873 -9.752 -4.438 1.00 90.25 71 LYS A C 1
ATOM 568 O O . LYS A 1 71 ? -3.940 -8.556 -4.679 1.00 90.25 71 LYS A O 1
ATOM 573 N N . SER A 1 72 ? -3.487 -10.217 -3.248 1.00 92.31 72 SER A N 1
ATOM 574 C CA . SER A 1 72 ? -3.000 -9.335 -2.183 1.00 92.31 72 SER A CA 1
ATOM 575 C C . SER A 1 72 ? -1.690 -8.667 -2.578 1.00 92.31 72 SER A C 1
ATOM 577 O O . SER A 1 72 ? -1.489 -7.502 -2.259 1.00 92.31 72 SER A O 1
ATOM 579 N N . TRP A 1 73 ? -0.819 -9.391 -3.281 1.00 91.06 73 TRP A N 1
ATOM 580 C CA . TRP A 1 73 ? 0.434 -8.859 -3.800 1.00 91.06 73 TRP A CA 1
ATOM 581 C C . TRP A 1 73 ? 0.205 -7.842 -4.932 1.00 91.06 73 TRP A C 1
ATOM 583 O O . TRP A 1 73 ? 0.772 -6.752 -4.897 1.00 91.06 73 TRP A O 1
ATOM 593 N N . GLU A 1 74 ? -0.727 -8.121 -5.848 1.00 91.31 74 GLU A N 1
ATOM 594 C CA . GLU A 1 74 ? -1.135 -7.195 -6.922 1.00 91.31 74 GLU A CA 1
ATOM 595 C C . GLU A 1 74 ? -1.701 -5.858 -6.398 1.00 91.31 74 GLU A C 1
ATOM 597 O O . GLU A 1 74 ? -1.708 -4.864 -7.118 1.00 91.31 74 GLU A O 1
ATOM 602 N N . LEU A 1 75 ? -2.151 -5.786 -5.136 1.00 91.62 75 LEU A N 1
ATOM 603 C CA . LEU A 1 75 ? -2.545 -4.512 -4.519 1.00 91.62 75 LEU A CA 1
ATOM 604 C C . LEU A 1 75 ? -1.354 -3.592 -4.219 1.00 91.62 75 LEU A C 1
ATOM 606 O O . LEU A 1 75 ? -1.545 -2.382 -4.104 1.00 91.62 75 LEU A O 1
ATOM 610 N N . PHE A 1 76 ? -0.157 -4.151 -4.026 1.00 91.38 76 PHE A N 1
ATOM 611 C CA . PHE A 1 76 ? 1.057 -3.385 -3.740 1.00 91.38 76 PHE A CA 1
ATOM 612 C C . PHE A 1 76 ? 1.782 -2.963 -5.014 1.00 91.38 76 PHE A C 1
ATOM 614 O O . PHE A 1 76 ? 2.360 -1.877 -5.049 1.00 91.38 76 PHE A O 1
ATOM 621 N N . ILE A 1 77 ? 1.762 -3.818 -6.039 1.00 91.75 77 ILE A N 1
ATOM 622 C CA . ILE A 1 77 ? 2.425 -3.582 -7.321 1.00 91.75 77 ILE A CA 1
ATOM 623 C C . ILE A 1 77 ? 1.354 -3.561 -8.405 1.00 91.75 77 ILE A C 1
ATOM 625 O O . ILE A 1 77 ? 0.915 -4.602 -8.893 1.00 91.75 77 ILE A O 1
ATOM 629 N N . ASP A 1 78 ? 0.930 -2.348 -8.753 1.00 90.50 78 ASP A N 1
ATOM 630 C CA . ASP A 1 78 ? -0.027 -2.127 -9.827 1.00 90.50 78 ASP A CA 1
ATOM 631 C C . ASP A 1 78 ? 0.632 -2.285 -11.207 1.00 90.50 78 ASP A C 1
ATOM 633 O O . ASP A 1 78 ? 1.858 -2.368 -11.359 1.00 90.50 78 ASP A O 1
ATOM 637 N N . ASP A 1 79 ? -0.199 -2.313 -12.249 1.00 89.50 79 ASP A N 1
ATOM 638 C CA . ASP A 1 79 ? 0.286 -2.457 -13.621 1.00 89.50 79 ASP A CA 1
ATOM 639 C C . ASP A 1 79 ? 1.202 -1.293 -14.040 1.00 89.50 79 ASP A C 1
ATOM 641 O O . ASP A 1 79 ? 2.110 -1.497 -14.844 1.00 89.50 79 ASP A O 1
ATOM 645 N N . ASN A 1 80 ? 1.024 -0.096 -13.467 1.00 91.69 80 ASN A N 1
ATOM 646 C CA . ASN A 1 80 ? 1.862 1.067 -13.763 1.00 91.69 80 ASN A CA 1
ATOM 647 C C . ASN A 1 80 ? 3.275 0.909 -13.186 1.00 91.69 80 ASN A C 1
ATOM 649 O O . ASN A 1 80 ? 4.258 1.155 -13.883 1.00 91.69 80 ASN A O 1
ATOM 653 N N . VAL A 1 81 ? 3.397 0.477 -11.926 1.00 92.75 81 VAL A N 1
ATOM 654 C CA . VAL A 1 81 ? 4.687 0.184 -11.287 1.00 92.75 81 VAL A CA 1
ATOM 655 C C . VAL A 1 81 ? 5.365 -0.984 -11.994 1.00 92.75 81 VAL A C 1
ATOM 657 O O . VAL A 1 81 ? 6.563 -0.919 -12.261 1.00 92.75 81 VAL A O 1
ATOM 660 N N . MET A 1 82 ? 4.609 -2.017 -12.372 1.00 91.31 82 MET A N 1
ATOM 661 C CA . MET A 1 82 ? 5.136 -3.126 -13.166 1.00 91.31 82 MET A CA 1
ATOM 662 C C . MET A 1 82 ? 5.708 -2.639 -14.508 1.00 91.31 82 MET A C 1
ATOM 664 O O . MET A 1 82 ? 6.828 -3.003 -14.865 1.00 91.31 82 MET A O 1
ATOM 668 N N . GLN A 1 83 ? 4.985 -1.778 -15.233 1.00 90.56 83 GLN A N 1
ATOM 669 C CA . GLN A 1 83 ? 5.477 -1.170 -16.476 1.00 90.56 83 GLN A CA 1
ATOM 670 C C . GLN A 1 83 ? 6.725 -0.319 -16.243 1.00 90.56 83 GLN A C 1
ATOM 672 O O . GLN A 1 83 ? 7.699 -0.450 -16.978 1.00 90.56 83 GLN A O 1
ATOM 677 N N . LEU A 1 84 ? 6.752 0.479 -15.176 1.00 93.75 84 LEU A N 1
ATOM 678 C CA . LEU A 1 84 ? 7.922 1.278 -14.826 1.00 93.75 84 LEU A CA 1
ATOM 679 C C . LEU A 1 84 ? 9.158 0.401 -14.574 1.00 93.75 84 LEU A C 1
ATOM 681 O O . LEU A 1 84 ? 10.254 0.742 -15.020 1.00 93.75 84 LEU A O 1
ATOM 685 N N . ILE A 1 85 ? 8.994 -0.738 -13.892 1.00 91.31 85 ILE A N 1
ATOM 686 C CA . ILE A 1 85 ? 10.074 -1.708 -13.666 1.00 91.31 85 ILE A CA 1
ATOM 687 C C . ILE A 1 85 ? 10.554 -2.287 -15.000 1.00 91.31 85 ILE A C 1
ATOM 689 O O . ILE A 1 85 ? 11.764 -2.345 -15.236 1.00 91.31 85 ILE A O 1
ATOM 693 N N . VAL A 1 86 ? 9.630 -2.680 -15.883 1.00 90.69 86 VAL A N 1
ATOM 694 C CA . VAL A 1 86 ? 9.943 -3.190 -17.227 1.00 90.69 86 VAL A CA 1
ATOM 695 C C . VAL A 1 86 ? 10.742 -2.164 -18.027 1.00 90.69 86 VAL A C 1
ATOM 697 O O . VAL A 1 86 ? 11.814 -2.488 -18.539 1.00 90.69 86 VAL A O 1
ATOM 700 N N . ASP A 1 87 ? 10.269 -0.924 -18.088 1.00 91.94 87 ASP A N 1
ATOM 701 C CA . ASP A 1 87 ? 10.898 0.144 -18.859 1.00 91.94 87 ASP A CA 1
ATOM 702 C C . ASP A 1 87 ? 12.291 0.466 -18.323 1.00 91.94 87 ASP A C 1
ATOM 704 O O . ASP A 1 87 ? 13.262 0.476 -19.081 1.00 91.94 87 ASP A O 1
ATOM 708 N N . CYS A 1 88 ? 12.431 0.638 -17.005 1.00 91.62 88 CYS A N 1
ATOM 709 C CA . CYS A 1 88 ? 13.732 0.858 -16.372 1.00 91.62 88 CYS A CA 1
ATOM 710 C C . CYS A 1 88 ? 14.708 -0.292 -16.658 1.00 91.62 88 CYS A C 1
ATOM 712 O O . CYS A 1 88 ? 15.879 -0.051 -16.962 1.00 91.62 88 CYS A O 1
ATOM 714 N N . THR A 1 89 ? 14.230 -1.536 -16.589 1.00 88.56 89 THR A N 1
ATOM 715 C CA . THR A 1 89 ? 15.040 -2.734 -16.847 1.00 88.56 89 THR A CA 1
ATOM 716 C C . THR A 1 89 ? 15.475 -2.799 -18.305 1.00 88.56 89 THR A C 1
ATOM 718 O O . THR A 1 89 ? 16.641 -3.063 -18.589 1.00 88.56 89 THR A O 1
ATOM 721 N N . ASN A 1 90 ? 14.574 -2.497 -19.237 1.00 85.94 90 ASN A N 1
ATOM 722 C CA . ASN A 1 90 ? 14.878 -2.463 -20.663 1.00 85.94 90 ASN A CA 1
ATOM 723 C C . ASN A 1 90 ? 15.895 -1.362 -20.992 1.00 85.94 90 ASN A C 1
ATOM 725 O O . ASN A 1 90 ? 16.884 -1.638 -21.666 1.00 85.94 90 ASN A O 1
ATOM 729 N N . ILE A 1 91 ? 15.729 -0.156 -20.439 1.00 88.94 91 ILE A N 1
ATOM 730 C CA . ILE A 1 91 ? 16.688 0.952 -20.588 1.00 88.94 91 ILE A CA 1
ATOM 731 C C . ILE A 1 91 ? 18.065 0.565 -20.034 1.00 88.94 91 ILE A C 1
ATOM 733 O O . ILE A 1 91 ? 19.098 0.862 -20.637 1.00 88.94 91 ILE A O 1
ATOM 737 N N . PHE A 1 92 ? 18.104 -0.086 -18.871 1.00 86.44 92 PHE A N 1
ATOM 738 C CA . PHE A 1 92 ? 19.349 -0.562 -18.274 1.00 86.44 92 PHE A CA 1
ATOM 739 C C . PHE A 1 92 ? 20.026 -1.620 -19.153 1.00 86.44 92 PHE A C 1
ATOM 741 O O . PHE A 1 92 ? 21.226 -1.532 -19.417 1.00 86.44 92 PHE A O 1
ATOM 748 N N . ASN A 1 93 ? 19.254 -2.579 -19.660 1.00 82.50 93 ASN A N 1
ATOM 749 C CA . ASN A 1 93 ? 19.756 -3.623 -20.544 1.00 82.50 93 ASN A CA 1
ATOM 750 C C . ASN A 1 93 ? 20.310 -3.039 -21.847 1.00 82.50 93 ASN A C 1
ATOM 752 O O . ASN A 1 93 ? 21.402 -3.426 -22.248 1.00 82.50 93 ASN A O 1
ATOM 756 N N . GLU A 1 94 ? 19.626 -2.071 -22.466 1.00 81.81 94 GLU A N 1
ATOM 757 C CA . GLU A 1 94 ? 20.115 -1.369 -23.661 1.00 81.81 94 GLU A CA 1
ATOM 758 C C . GLU A 1 94 ? 21.450 -0.658 -23.402 1.00 81.81 94 GLU A C 1
ATOM 760 O O . GLU A 1 94 ? 22.376 -0.758 -24.207 1.00 81.81 94 GLU A O 1
ATOM 765 N N . LYS A 1 95 ? 21.591 0.005 -22.248 1.00 83.75 95 LYS A N 1
ATOM 766 C CA . LYS A 1 95 ? 22.845 0.669 -21.858 1.00 83.75 95 LYS A CA 1
ATOM 767 C C . LYS A 1 95 ? 23.988 -0.312 -21.603 1.00 83.75 95 LYS A C 1
ATOM 769 O O . LYS A 1 95 ? 25.136 -0.002 -21.911 1.00 83.75 95 LYS A O 1
ATOM 774 N N . CYS A 1 96 ? 23.703 -1.476 -21.024 1.00 75.25 96 CYS A N 1
ATOM 775 C CA . CYS A 1 96 ? 24.730 -2.462 -20.691 1.00 75.25 96 CYS A CA 1
ATOM 776 C C . CYS A 1 96 ? 25.032 -3.447 -21.836 1.00 75.25 96 CYS A C 1
ATOM 778 O O . CYS A 1 96 ? 26.118 -4.022 -21.852 1.00 75.25 96 CYS A O 1
ATOM 780 N N . ALA A 1 97 ? 24.129 -3.607 -22.810 1.00 69.50 97 ALA A N 1
ATOM 781 C CA . ALA A 1 97 ? 24.275 -4.475 -23.980 1.00 69.50 97 ALA A CA 1
ATOM 782 C C . ALA A 1 97 ? 25.636 -4.374 -24.703 1.00 69.50 97 ALA A C 1
ATOM 784 O O . ALA A 1 97 ? 26.249 -5.423 -24.908 1.00 69.50 97 ALA A O 1
ATOM 785 N N . PRO A 1 98 ? 26.177 -3.180 -25.038 1.00 71.94 98 PRO A N 1
ATOM 786 C CA . PRO A 1 98 ? 27.455 -3.077 -25.755 1.00 71.94 98 PRO A CA 1
ATOM 787 C C . PRO A 1 98 ? 28.670 -3.536 -24.934 1.00 71.94 98 PRO A C 1
ATOM 789 O O . PRO A 1 98 ? 29.737 -3.774 -25.495 1.00 71.94 98 PRO A O 1
ATOM 792 N N . HIS A 1 99 ? 28.530 -3.673 -23.614 1.00 68.44 99 HIS A N 1
ATOM 793 C CA . HIS A 1 99 ? 29.602 -4.118 -22.724 1.00 68.44 99 HIS A CA 1
ATOM 794 C C . HIS A 1 99 ? 29.604 -5.636 -22.488 1.00 68.44 99 HIS A C 1
ATOM 796 O O . HIS A 1 99 ? 30.512 -6.151 -21.833 1.00 68.44 99 HIS A O 1
ATOM 802 N N . PHE A 1 100 ? 28.627 -6.373 -23.027 1.00 62.59 100 PHE A N 1
ATOM 803 C CA . PHE A 1 100 ? 28.570 -7.828 -22.916 1.00 62.59 100 PHE A CA 1
ATOM 804 C C . PHE A 1 100 ? 29.094 -8.494 -24.193 1.00 62.59 100 PHE A C 1
ATOM 806 O O . PHE A 1 100 ? 28.506 -8.398 -25.261 1.00 62.59 100 PHE A O 1
ATOM 813 N N . SER A 1 101 ? 30.194 -9.237 -24.070 1.00 58.34 101 SER A N 1
ATOM 814 C CA . SER A 1 101 ? 30.891 -9.903 -25.182 1.00 58.34 101 SER A CA 1
ATOM 81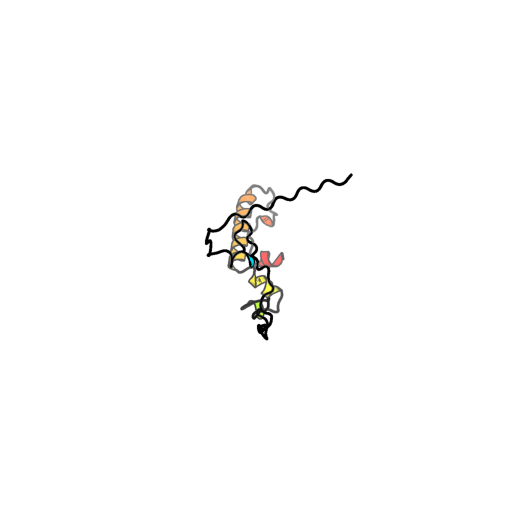5 C C . SER A 1 101 ? 30.208 -11.173 -25.718 1.00 58.34 101 SER A C 1
ATOM 817 O O . SER A 1 101 ? 30.737 -11.820 -26.620 1.00 58.34 101 SER A O 1
ATOM 819 N N . ARG A 1 102 ? 29.052 -11.570 -25.168 1.00 60.28 102 ARG A N 1
ATOM 820 C CA . ARG A 1 102 ? 28.334 -12.800 -25.539 1.00 60.28 102 ARG A CA 1
ATOM 821 C C . ARG A 1 102 ? 26.890 -12.510 -25.938 1.00 60.28 102 ARG A C 1
ATOM 823 O O . ARG A 1 102 ? 26.076 -12.125 -25.106 1.00 60.28 102 ARG A O 1
ATOM 830 N N . GLU A 1 103 ? 26.570 -12.847 -27.183 1.00 57.06 103 GLU A N 1
ATOM 831 C CA . GLU A 1 103 ? 25.243 -12.762 -27.819 1.00 57.06 103 GLU A CA 1
ATOM 832 C C . GLU A 1 103 ? 24.167 -13.632 -27.122 1.00 57.06 103 GLU A C 1
ATOM 834 O O . GLU A 1 103 ? 22.972 -13.416 -27.281 1.00 57.06 103 GLU A O 1
ATOM 839 N N . ARG A 1 104 ? 24.584 -14.588 -26.276 1.00 55.00 104 ARG A N 1
ATOM 840 C CA . ARG A 1 104 ? 23.715 -15.523 -25.532 1.00 55.00 104 ARG A CA 1
ATOM 841 C C . ARG A 1 104 ? 23.248 -15.015 -24.158 1.00 55.00 104 ARG A C 1
ATOM 843 O O . ARG A 1 104 ? 22.786 -15.813 -23.346 1.00 55.00 104 ARG A O 1
ATOM 850 N N . ASN A 1 105 ? 23.426 -13.738 -23.829 1.00 58.47 105 ASN A N 1
ATOM 851 C CA . ASN A 1 105 ? 22.996 -13.230 -22.526 1.00 58.47 105 ASN A CA 1
ATOM 852 C C . ASN A 1 105 ? 21.485 -12.956 -22.528 1.00 58.47 105 ASN A C 1
ATOM 854 O O . ASN A 1 105 ? 21.026 -11.988 -23.125 1.00 58.47 105 ASN A O 1
ATOM 858 N N . GLU A 1 106 ? 20.720 -13.749 -21.773 1.00 58.19 106 GLU A N 1
ATOM 859 C CA . GLU A 1 106 ? 19.279 -13.541 -21.529 1.00 58.19 106 GLU A CA 1
ATOM 860 C C . GLU A 1 106 ? 18.955 -12.139 -20.973 1.00 58.19 106 GLU A C 1
ATOM 862 O O . GLU A 1 106 ? 17.835 -11.656 -21.118 1.00 58.19 106 GLU A O 1
ATOM 867 N N . ARG A 1 107 ? 19.951 -11.458 -20.384 1.00 55.78 107 ARG A N 1
ATOM 868 C CA . ARG A 1 107 ? 19.871 -10.065 -19.912 1.00 55.78 107 ARG A CA 1
ATOM 869 C C . ARG A 1 107 ? 19.791 -9.017 -21.025 1.00 55.78 107 ARG A C 1
ATOM 871 O O . ARG A 1 107 ? 19.385 -7.905 -20.741 1.00 55.78 107 ARG A O 1
ATOM 878 N N . AL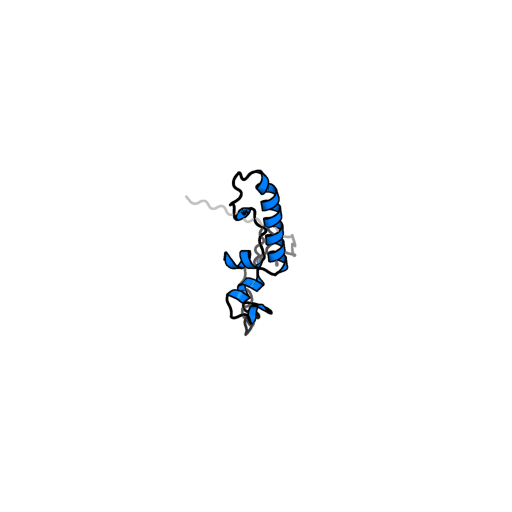A A 1 108 ? 20.183 -9.325 -22.259 1.00 54.75 108 ALA A N 1
ATOM 879 C CA . ALA A 1 108 ? 20.089 -8.377 -23.376 1.00 54.75 108 ALA A CA 1
ATOM 880 C C . ALA A 1 108 ? 18.726 -8.437 -24.091 1.00 54.75 108 ALA A C 1
ATOM 882 O O . ALA A 1 108 ? 18.429 -7.599 -24.942 1.00 54.75 108 ALA A O 1
ATOM 883 N N . ARG A 1 109 ? 17.889 -9.428 -23.761 1.00 66.94 109 ARG A N 1
ATOM 884 C CA . ARG A 1 109 ? 16.539 -9.546 -24.310 1.00 66.94 109 ARG A CA 1
ATOM 885 C C . ARG A 1 109 ? 15.619 -8.539 -23.617 1.00 66.94 109 ARG A C 1
ATOM 887 O O . ARG A 1 109 ? 15.698 -8.364 -22.400 1.00 66.94 109 ARG A O 1
ATOM 894 N N . LYS A 1 110 ? 14.729 -7.903 -24.387 1.00 69.56 110 LYS A N 1
ATOM 895 C CA . LYS A 1 110 ? 13.635 -7.100 -23.825 1.00 69.56 110 LYS A CA 1
ATOM 896 C C . LYS A 1 110 ? 12.814 -7.968 -22.877 1.00 69.56 110 LYS A C 1
ATOM 898 O O . LYS A 1 110 ? 12.486 -9.103 -23.221 1.00 69.56 110 LYS A O 1
ATOM 903 N N . LYS A 1 111 ? 12.536 -7.442 -21.690 1.00 75.25 111 LYS A N 1
ATOM 904 C CA . LYS A 1 111 ? 11.734 -8.115 -20.675 1.00 75.25 111 LYS A CA 1
ATOM 905 C C . LYS A 1 111 ? 10.275 -7.727 -20.839 1.00 75.25 111 LYS A C 1
ATOM 907 O O . LYS A 1 111 ? 9.964 -6.545 -20.958 1.00 75.25 111 LYS A O 1
ATOM 912 N N . ASP A 1 112 ? 9.412 -8.739 -20.828 1.00 78.06 112 ASP A N 1
ATOM 913 C CA . ASP A 1 112 ? 7.962 -8.573 -20.834 1.00 78.06 112 ASP A CA 1
ATOM 914 C C . ASP A 1 112 ? 7.425 -8.606 -19.391 1.00 78.06 112 ASP A C 1
ATOM 916 O O . ASP A 1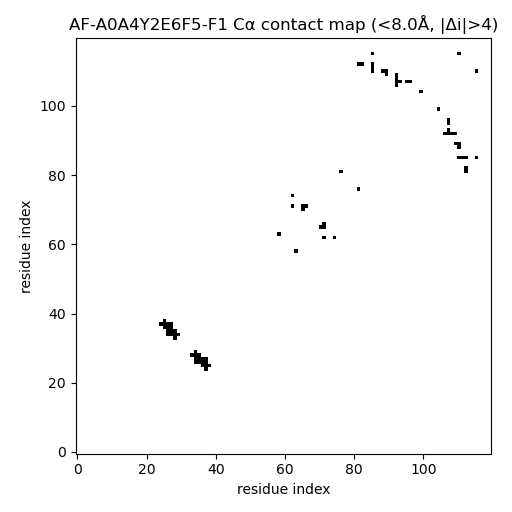 112 ? 7.984 -9.317 -18.549 1.00 78.06 112 ASP A O 1
ATOM 920 N N . PRO A 1 113 ? 6.310 -7.915 -19.085 1.00 74.88 113 PRO A N 1
ATOM 921 C CA . PRO A 1 113 ? 5.709 -7.921 -17.747 1.00 74.88 113 PRO A CA 1
ATOM 922 C C . PRO A 1 113 ? 5.411 -9.331 -17.206 1.00 74.88 113 PRO A C 1
ATOM 924 O O . PRO A 1 113 ? 5.516 -9.573 -16.006 1.00 74.88 113 PRO A O 1
ATOM 927 N N . LEU A 1 114 ? 5.066 -10.276 -18.090 1.00 77.56 114 LEU A N 1
ATOM 928 C CA . LEU A 1 114 ? 4.823 -11.679 -17.737 1.00 77.56 114 LEU A CA 1
ATOM 929 C C . LEU A 1 114 ? 6.097 -12.410 -17.306 1.00 77.56 114 LEU A C 1
ATOM 931 O O . LEU A 1 114 ? 6.031 -13.254 -16.419 1.00 77.56 114 LEU A O 1
ATOM 935 N N . GLU A 1 115 ? 7.247 -12.085 -17.907 1.00 76.69 115 GLU A N 1
ATOM 936 C CA . GLU A 1 115 ? 8.522 -12.657 -17.473 1.00 76.69 115 GLU A CA 1
ATOM 937 C C . GLU A 1 115 ? 8.870 -12.155 -16.069 1.00 76.69 115 GLU A C 1
ATOM 939 O O . GLU A 1 115 ? 9.291 -12.951 -15.240 1.00 76.69 115 GLU A O 1
ATOM 944 N N . ILE A 1 116 ? 8.635 -10.871 -15.767 1.00 77.50 116 ILE A N 1
ATOM 945 C CA . ILE A 1 116 ? 8.921 -10.298 -14.439 1.00 77.50 116 ILE A CA 1
ATOM 946 C C . ILE A 1 116 ? 8.060 -10.945 -13.351 1.00 77.50 116 ILE A C 1
ATOM 948 O O . ILE A 1 116 ? 8.596 -11.341 -12.322 1.00 77.50 116 ILE A O 1
ATOM 952 N N . ARG A 1 117 ? 6.762 -11.147 -13.612 1.00 77.19 117 ARG A N 1
ATOM 953 C CA . ARG A 1 117 ? 5.849 -11.844 -12.686 1.00 77.19 117 ARG A CA 1
ATOM 954 C C . ARG A 1 117 ? 6.193 -13.320 -12.464 1.00 77.19 117 ARG A C 1
ATOM 956 O O . ARG A 1 117 ? 5.702 -13.905 -11.512 1.00 77.19 117 ARG A O 1
ATOM 963 N N . ALA A 1 118 ? 6.974 -13.934 -13.353 1.00 75.56 118 ALA A N 1
ATOM 964 C CA . ALA A 1 118 ? 7.368 -15.338 -13.244 1.00 75.56 118 ALA A CA 1
ATOM 965 C C . ALA A 1 118 ? 8.663 -15.551 -12.438 1.00 75.56 118 ALA A C 1
ATOM 967 O O . ALA A 1 118 ? 8.986 -16.692 -12.112 1.00 75.56 118 ALA A O 1
ATOM 968 N N . TYR A 1 119 ? 9.423 -14.487 -12.153 1.00 72.62 119 TYR A N 1
ATOM 969 C CA . TYR A 1 119 ? 10.660 -14.562 -11.364 1.00 72.62 119 TYR A CA 1
ATOM 970 C C . TYR A 1 119 ? 10.439 -14.436 -9.850 1.00 72.62 119 TYR A C 1
ATOM 972 O O . TYR A 1 119 ? 11.408 -14.530 -9.096 1.00 72.62 119 TYR A O 1
ATOM 980 N N . GLU A 1 120 ? 9.199 -14.222 -9.420 1.00 58.00 120 GLU A N 1
ATOM 981 C CA . GLU A 1 120 ? 8.794 -14.029 -8.025 1.00 58.00 120 GLU A CA 1
ATOM 982 C C . GLU A 1 120 ? 7.939 -15.200 -7.530 1.00 58.00 120 G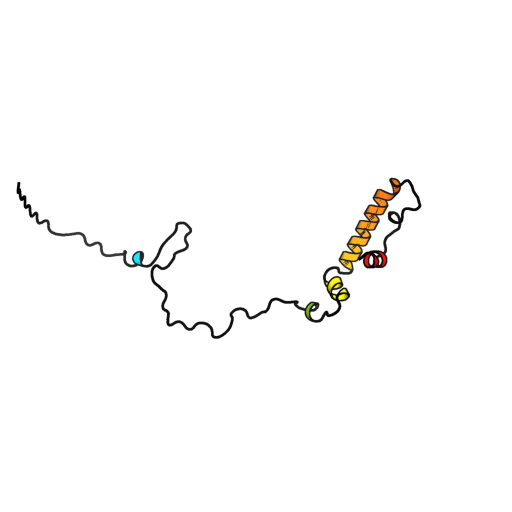LU A C 1
ATOM 984 O O . GLU A 1 120 ? 8.169 -15.634 -6.377 1.00 58.00 120 GLU A O 1
#

Secondary structure (DSSP, 8-state):
------------------SSTTTTTSEE--TTS--EESSPPPS-----SS-S--S-SS--GGGGS---HHHHHHTTS-HHHHHHHHHHHHHHHHHHGGG---TT-GGGSPPPHHHHHH--

Mean predicted aligned error: 18.48 Å

Nearest PDB structures (foldseek):
  8xqx-assembly1_I  TM=3.975E-01  e=8.882E+00  Chlamydomonas reinhardtii

Organism: Araneus ventricosus (NCBI:txid182803)

Foldseek 3Di:
DDDDDDDDDDDDDDDDDDDDPPPVVQWDQDPVRDIDGPDDDDPPDDDDPDDPCPDDDDDDDPCVPDPDPVVNVCVVQPPVNLVVVLVVQQVVLVVCVVVDPDPPDPSNDRDDSVNVVVVD